Protein AF-A0A352WV73-F1 (afdb_monomer)

Nearest PDB structures (foldseek):
  4mwa-assembly2_F  TM=9.105E-01  e=9.108E-06  Bacillus anthracis str. Sterne
  4mwa-assembly3_D  TM=9.433E-01  e=4.563E-05  Bacillus anthracis str. Sterne
  3noy-assembly2_D  TM=9.233E-01  e=5.581E-05  Aquifex aeolicus
  2y0f-assembly2_B  TM=9.098E-01  e=8.929E-05  Thermus thermophilus HB27
  4mwa-assembly3_C  TM=9.191E-01  e=1.249E-04  Bacillus anthracis str. Sterne

Sequence (82 aa):
TTIQANRILAEQSPYPLHLGVTEAGTPRMGILKSAVGIGSLLCDGIGNTIRVSLTAPVEDEVAAAKALLEVCGLKQGIEVVS

pLDDT: mean 92.51, std 7.99, range [63.69, 98.0]

Secondary structure (DSSP, 8-state):
-HHHHHHHHHHH--SPPEEEES---SHHHHHHHHHHHHHHHHHTT--SEEEE--SS-HHHHHHHHHHHHHHTTSS-------

Solvent-accessible surface area (backbone atoms only — not comparable to full-atom values): 4893 Å² total; per-residue (Å²): 102,76,56,58,54,50,55,54,45,59,76,76,39,94,67,84,41,77,40,66,45,77,90,30,50,58,46,72,47,9,52,53,49,30,49,56,49,48,45,56,34,48,73,73,73,46,63,74,46,76,49,49,46,46,72,59,63,70,67,56,24,53,51,51,42,52,52,51,34,36,79,67,68,76,41,93,75,90,83,86,86,131

Structure (mmCIF, N/CA/C/O backbone):
data_AF-A0A352WV73-F1
#
_entry.id   AF-A0A352WV73-F1
#
loop_
_atom_site.group_PDB
_atom_site.id
_atom_site.type_symbol
_atom_site.label_atom_id
_atom_site.label_alt_id
_atom_site.label_comp_id
_atom_site.label_asym_id
_atom_site.label_entity_id
_atom_site.label_seq_id
_atom_site.pdbx_PDB_ins_code
_atom_site.Cartn_x
_atom_site.Cartn_y
_atom_si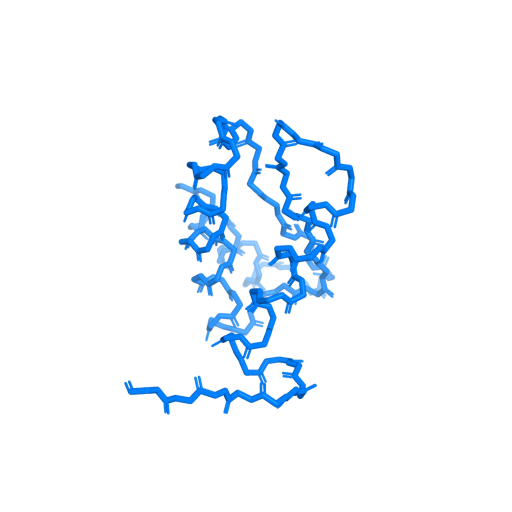te.Cartn_z
_atom_site.occupancy
_atom_site.B_iso_or_equiv
_atom_site.auth_seq_id
_atom_site.auth_comp_id
_atom_site.auth_asym_id
_atom_site.auth_atom_id
_atom_site.pdbx_PDB_model_num
ATOM 1 N N . THR A 1 1 ? 5.002 -2.969 14.482 1.00 88.88 1 THR A N 1
ATOM 2 C CA . THR A 1 1 ? 5.255 -2.930 13.016 1.00 88.88 1 THR A CA 1
ATOM 3 C C . THR A 1 1 ? 4.274 -1.968 12.361 1.00 88.88 1 THR A C 1
ATOM 5 O O . THR A 1 1 ? 3.301 -1.611 13.017 1.00 88.88 1 THR A O 1
ATOM 8 N N . THR A 1 2 ? 4.473 -1.562 11.099 1.00 91.56 2 THR A N 1
ATOM 9 C CA . THR A 1 2 ? 3.513 -0.703 10.365 1.00 91.56 2 THR A CA 1
ATOM 10 C C . THR A 1 2 ? 2.088 -1.260 10.401 1.00 91.56 2 THR A C 1
ATOM 12 O O . THR A 1 2 ? 1.149 -0.511 10.645 1.00 91.56 2 THR A O 1
ATOM 15 N N . ILE A 1 3 ? 1.933 -2.579 10.248 1.00 96.62 3 ILE A N 1
ATOM 16 C CA . ILE A 1 3 ? 0.629 -3.257 10.308 1.00 96.62 3 ILE A CA 1
ATOM 17 C C . ILE A 1 3 ? -0.020 -3.060 11.686 1.00 96.62 3 ILE A C 1
ATOM 19 O O . ILE A 1 3 ? -1.134 -2.560 11.789 1.00 96.62 3 ILE A O 1
ATOM 23 N N . GLN A 1 4 ? 0.697 -3.392 12.763 1.00 97.44 4 GLN A N 1
ATOM 24 C CA . GLN A 1 4 ? 0.153 -3.285 14.120 1.00 97.44 4 GLN A CA 1
ATOM 25 C C . GLN A 1 4 ? -0.206 -1.841 14.494 1.00 97.44 4 GLN A C 1
ATOM 27 O O . GLN A 1 4 ? -1.246 -1.613 15.102 1.00 97.44 4 GLN A O 1
ATOM 32 N N . ALA A 1 5 ? 0.625 -0.869 14.110 1.00 96.62 5 ALA A N 1
ATOM 33 C CA . ALA A 1 5 ? 0.359 0.539 14.386 1.00 96.62 5 ALA A CA 1
ATOM 34 C C . ALA A 1 5 ? -0.929 1.025 13.699 1.00 96.62 5 ALA A C 1
ATOM 36 O O . ALA A 1 5 ? -1.732 1.705 14.329 1.00 96.62 5 ALA A O 1
ATOM 37 N N . ASN A 1 6 ? -1.156 0.633 12.441 1.00 97.56 6 ASN A N 1
ATOM 38 C CA . ASN A 1 6 ? -2.368 1.014 11.711 1.00 97.56 6 ASN A CA 1
ATOM 39 C C . ASN A 1 6 ? -3.627 0.321 12.248 1.00 97.56 6 ASN A C 1
ATOM 41 O O . ASN A 1 6 ? -4.670 0.962 12.295 1.00 97.56 6 ASN A O 1
ATOM 45 N N . ARG A 1 7 ? -3.538 -0.935 12.709 1.00 97.81 7 ARG A N 1
ATOM 46 C CA . ARG A 1 7 ? -4.662 -1.616 13.384 1.00 97.81 7 ARG A CA 1
ATOM 47 C C . ARG A 1 7 ? -5.091 -0.881 14.650 1.00 97.81 7 ARG A C 1
ATOM 49 O O . ARG A 1 7 ? -6.257 -0.543 14.798 1.00 97.81 7 ARG A O 1
ATOM 56 N N . ILE A 1 8 ? -4.125 -0.547 15.507 1.00 98.00 8 ILE A N 1
ATOM 57 C CA . ILE A 1 8 ? -4.378 0.225 16.730 1.00 98.00 8 ILE A CA 1
ATOM 58 C C . ILE A 1 8 ? -4.984 1.596 16.391 1.00 98.00 8 ILE A C 1
ATOM 60 O O . ILE A 1 8 ? -5.931 2.032 17.039 1.00 98.00 8 ILE A O 1
ATOM 64 N N . LEU A 1 9 ? -4.462 2.277 15.366 1.00 97.44 9 LEU A N 1
ATOM 65 C CA . LEU A 1 9 ? -4.977 3.582 14.955 1.00 97.44 9 LEU A CA 1
ATOM 66 C C . LEU A 1 9 ? -6.407 3.500 14.399 1.00 97.44 9 LEU A C 1
ATOM 68 O O . LEU A 1 9 ? -7.213 4.370 14.712 1.00 97.44 9 LEU A O 1
ATOM 72 N N . ALA A 1 10 ? -6.730 2.466 13.620 1.00 97.38 10 ALA A N 1
ATOM 73 C CA . ALA A 1 10 ? -8.072 2.251 13.078 1.00 97.38 10 ALA A CA 1
ATOM 74 C C . ALA A 1 10 ? -9.124 2.027 14.179 1.00 97.38 10 ALA A C 1
ATOM 76 O O . ALA A 1 10 ? -10.267 2.445 14.027 1.00 97.38 10 ALA A O 1
ATOM 77 N N . GLU A 1 11 ? -8.740 1.414 15.302 1.00 97.25 11 GLU A N 1
ATOM 78 C CA . GLU A 1 11 ? -9.622 1.239 16.466 1.00 97.25 11 GLU A CA 1
ATOM 79 C C . GLU A 1 11 ? -9.810 2.534 17.271 1.00 97.25 11 GLU A C 1
ATOM 81 O O . GLU A 1 11 ? -10.857 2.745 17.880 1.00 97.25 11 GLU A O 1
ATOM 86 N N . GLN A 1 12 ? -8.799 3.408 17.291 1.00 97.50 12 GLN A N 1
ATOM 87 C CA . GLN A 1 12 ? -8.794 4.621 18.120 1.00 97.50 12 GLN A CA 1
ATOM 88 C C . GLN A 1 12 ? -9.270 5.881 17.390 1.00 97.50 12 GLN A C 1
ATOM 90 O O . GLN A 1 12 ? -9.538 6.895 18.036 1.00 97.50 12 GLN A O 1
ATOM 95 N N . SER A 1 13 ? -9.349 5.852 16.059 1.00 94.81 13 SER A N 1
ATOM 96 C CA . SER A 1 13 ? -9.623 7.029 15.239 1.00 94.81 13 SER A CA 1
ATOM 97 C C . SER A 1 13 ? -10.624 6.719 14.125 1.00 94.81 13 SER A C 1
ATOM 99 O O . SER A 1 13 ? -10.378 5.818 13.327 1.00 94.81 13 SER A O 1
ATOM 101 N N . PRO A 1 14 ? -11.703 7.514 13.984 1.00 93.69 14 PRO A N 1
ATOM 102 C CA . PRO A 1 14 ? -12.651 7.372 12.881 1.00 93.69 14 PRO A CA 1
ATOM 103 C C . PRO A 1 14 ? -12.178 8.055 11.585 1.00 93.69 14 PRO A C 1
ATOM 105 O O . PRO A 1 14 ? -12.901 8.049 10.590 1.00 93.69 14 PRO A O 1
ATOM 108 N N . TYR A 1 15 ? -11.009 8.708 11.584 1.00 97.12 15 TYR A N 1
ATOM 109 C CA . TYR A 1 15 ? -10.497 9.391 10.395 1.00 97.12 15 TYR A CA 1
ATOM 110 C C . TYR A 1 15 ? -10.000 8.404 9.332 1.00 97.12 15 TYR A C 1
ATOM 112 O O . TYR A 1 15 ? -9.440 7.362 9.679 1.00 97.12 15 TYR A O 1
ATOM 120 N N . PRO A 1 16 ? -10.140 8.742 8.035 1.00 96.94 16 PRO A N 1
ATOM 121 C CA . PRO A 1 16 ? -9.666 7.884 6.961 1.00 96.94 16 PRO A CA 1
ATOM 122 C C . PRO A 1 16 ? -8.147 7.694 7.023 1.00 96.94 16 PRO A C 1
ATOM 124 O O . PRO A 1 16 ? -7.399 8.639 7.282 1.00 96.94 16 PRO A O 1
ATOM 127 N N . LEU A 1 17 ? -7.689 6.477 6.731 1.00 97.50 17 LEU A N 1
ATOM 128 C CA . LEU A 1 17 ? -6.276 6.113 6.789 1.00 97.50 17 LEU A CA 1
ATOM 129 C C . LEU A 1 17 ? -5.653 6.050 5.395 1.00 97.50 17 LEU A C 1
ATOM 131 O O . LEU A 1 17 ? -6.168 5.391 4.487 1.00 97.50 17 LEU A O 1
ATOM 135 N N . HIS A 1 18 ? -4.5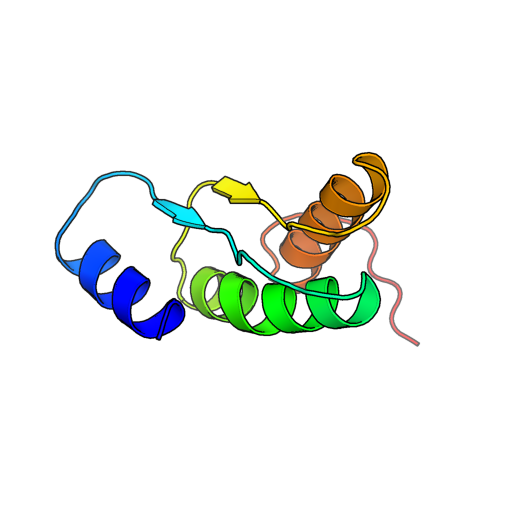08 6.716 5.247 1.00 97.50 18 HIS A N 1
ATOM 136 C CA . HIS A 1 18 ? -3.630 6.551 4.098 1.00 97.50 18 HIS A CA 1
ATOM 137 C C . HIS A 1 18 ? -2.568 5.503 4.400 1.00 97.50 18 HIS A C 1
ATOM 139 O O . HIS A 1 18 ? -1.795 5.649 5.347 1.00 97.50 18 HIS A O 1
ATOM 145 N N . LEU A 1 19 ? -2.520 4.456 3.580 1.00 97.19 19 LEU A N 1
ATOM 146 C CA . LEU A 1 19 ? -1.571 3.368 3.742 1.00 97.19 19 LEU A CA 1
ATOM 147 C C . LEU A 1 19 ? -0.418 3.499 2.756 1.00 97.19 19 LEU A C 1
ATOM 149 O O . LEU A 1 19 ? -0.605 3.661 1.552 1.00 97.19 19 LEU A O 1
ATOM 153 N N . GLY A 1 20 ? 0.791 3.337 3.270 1.00 95.69 20 GLY A N 1
ATOM 154 C CA . GLY A 1 20 ? 1.996 3.284 2.466 1.00 95.69 20 GLY A CA 1
ATOM 155 C C . GLY A 1 20 ? 3.089 2.529 3.199 1.00 95.69 20 GLY A C 1
ATOM 156 O O . GLY A 1 20 ? 3.129 2.488 4.429 1.00 95.69 20 GLY A O 1
ATOM 157 N N . VAL A 1 21 ? 3.984 1.924 2.426 1.00 93.25 21 VAL A N 1
ATOM 158 C CA . VAL A 1 21 ? 5.231 1.355 2.940 1.00 93.25 21 VAL A CA 1
ATOM 159 C C . VAL A 1 21 ? 6.370 2.190 2.378 1.00 93.25 21 VAL A C 1
ATOM 161 O O . VAL A 1 21 ? 6.529 2.287 1.162 1.00 93.25 21 VAL A O 1
ATOM 164 N N . THR A 1 22 ? 7.140 2.814 3.264 1.00 84.69 22 THR A N 1
ATOM 165 C CA . THR A 1 22 ? 8.344 3.575 2.919 1.00 84.69 22 THR A CA 1
ATOM 166 C C . THR A 1 22 ? 9.556 2.644 2.859 1.00 84.69 22 THR A C 1
ATOM 168 O O . THR A 1 22 ? 9.512 1.521 3.361 1.00 84.69 22 THR A O 1
ATOM 171 N N . GLU A 1 23 ? 10.641 3.087 2.213 1.00 79.88 23 GLU A N 1
ATOM 172 C CA . GLU A 1 23 ? 11.908 2.329 2.137 1.00 79.88 23 GLU A CA 1
ATOM 173 C C . GLU A 1 23 ? 11.732 0.897 1.595 1.00 79.88 23 GLU A C 1
ATOM 175 O O . GLU A 1 23 ? 12.300 -0.102 2.059 1.00 79.88 23 GLU A O 1
ATOM 180 N N . ALA A 1 24 ? 10.901 0.793 0.560 1.00 76.81 24 ALA A N 1
ATOM 181 C CA . ALA A 1 24 ? 10.516 -0.475 -0.033 1.00 76.81 24 ALA A CA 1
ATOM 182 C C . ALA A 1 24 ? 11.725 -1.188 -0.699 1.00 76.81 24 ALA A C 1
ATOM 184 O O . ALA A 1 24 ? 11.823 -2.419 -0.685 1.00 76.81 24 ALA A O 1
ATOM 185 N N . GLY A 1 25 ? 12.740 -0.423 -1.112 1.00 82.31 25 GLY A N 1
ATOM 186 C CA . GLY A 1 25 ? 13.993 -0.918 -1.684 1.00 82.31 25 GLY A CA 1
ATOM 187 C C . GLY A 1 25 ? 13.900 -1.041 -3.201 1.00 82.31 25 GLY A C 1
ATOM 188 O O . GLY A 1 25 ? 13.266 -0.216 -3.853 1.00 82.31 25 GLY A O 1
ATOM 189 N N . THR A 1 26 ? 14.526 -2.073 -3.774 1.00 91.50 26 THR A N 1
ATOM 190 C CA . THR A 1 26 ? 14.429 -2.339 -5.220 1.00 91.50 26 THR A CA 1
ATOM 191 C C . THR A 1 26 ? 12.967 -2.509 -5.649 1.00 91.50 26 THR A C 1
ATOM 193 O O . THR A 1 26 ? 12.166 -2.968 -4.835 1.00 91.50 26 THR A O 1
ATOM 196 N N . PRO A 1 27 ? 12.594 -2.231 -6.913 1.00 91.81 27 PRO A N 1
ATOM 197 C CA . PRO A 1 27 ? 11.197 -2.298 -7.358 1.00 91.81 27 PRO A CA 1
ATOM 198 C C . PRO A 1 27 ? 10.497 -3.614 -6.996 1.00 91.81 27 PRO A C 1
ATOM 200 O O . PRO A 1 27 ? 9.418 -3.612 -6.412 1.00 91.81 27 PRO A O 1
ATOM 203 N N . ARG A 1 28 ? 11.166 -4.752 -7.226 1.00 93.50 28 ARG A N 1
ATOM 204 C CA . ARG A 1 28 ? 10.650 -6.078 -6.854 1.00 93.50 28 ARG A CA 1
ATOM 205 C C . ARG A 1 28 ? 10.404 -6.214 -5.350 1.00 93.50 28 ARG A C 1
ATOM 207 O O . ARG A 1 28 ? 9.355 -6.709 -4.943 1.00 93.50 28 ARG A O 1
ATOM 214 N N . MET A 1 29 ? 11.364 -5.804 -4.521 1.00 94.31 29 MET A N 1
ATOM 215 C CA . MET A 1 29 ? 11.195 -5.855 -3.066 1.00 94.31 29 MET A CA 1
ATOM 216 C C . MET A 1 29 ? 10.150 -4.862 -2.582 1.00 94.31 29 MET A C 1
ATOM 218 O O . MET A 1 29 ? 9.443 -5.159 -1.622 1.00 94.31 29 MET A O 1
ATOM 222 N N . GLY A 1 30 ? 10.022 -3.723 -3.258 1.00 94.75 30 GLY A N 1
ATOM 223 C CA . GLY A 1 30 ? 9.020 -2.730 -2.940 1.00 94.75 30 GLY A CA 1
ATOM 224 C C . GLY A 1 30 ? 7.613 -3.253 -3.161 1.00 94.75 30 GLY A C 1
ATOM 225 O O . GLY A 1 30 ? 6.801 -3.190 -2.244 1.00 94.75 30 GLY A O 1
ATOM 226 N N . ILE A 1 31 ? 7.371 -3.901 -4.303 1.00 95.62 31 ILE A N 1
ATOM 227 C CA . ILE A 1 31 ? 6.104 -4.585 -4.588 1.00 95.62 31 ILE A CA 1
ATOM 228 C C . ILE A 1 31 ? 5.808 -5.641 -3.516 1.00 95.62 31 ILE A C 1
ATOM 230 O O . ILE A 1 31 ? 4.720 -5.634 -2.949 1.00 95.62 31 ILE A O 1
ATOM 234 N N . LEU A 1 32 ? 6.774 -6.505 -3.177 1.00 95.81 32 LEU A N 1
ATOM 235 C CA . LEU A 1 32 ? 6.574 -7.555 -2.167 1.00 95.81 32 LEU A CA 1
ATOM 236 C C . LEU A 1 32 ? 6.271 -6.984 -0.775 1.00 95.81 32 LEU A C 1
ATOM 238 O O . LEU A 1 32 ? 5.325 -7.417 -0.120 1.00 95.81 32 LEU A O 1
ATOM 242 N N . LYS A 1 33 ? 7.041 -5.993 -0.316 1.00 95.44 33 LYS A N 1
ATOM 243 C CA . LYS A 1 33 ? 6.815 -5.350 0.986 1.00 95.44 33 LYS A CA 1
ATOM 244 C C . LYS A 1 33 ? 5.483 -4.608 1.026 1.00 95.44 33 LYS A C 1
ATOM 246 O O . LYS A 1 33 ? 4.794 -4.674 2.040 1.00 95.44 33 LYS A O 1
ATOM 251 N N . SER A 1 34 ? 5.114 -3.918 -0.052 1.00 96.19 34 SER A N 1
ATOM 252 C CA . SER A 1 34 ? 3.819 -3.249 -0.163 1.00 96.19 34 SER A CA 1
ATOM 253 C C . SER A 1 34 ? 2.671 -4.252 -0.181 1.00 96.19 34 SER A C 1
ATOM 255 O O . SER A 1 34 ? 1.706 -4.045 0.546 1.00 96.19 34 SER A O 1
ATOM 257 N N . ALA A 1 35 ? 2.789 -5.361 -0.912 1.00 96.50 35 ALA A N 1
ATOM 258 C CA . ALA A 1 35 ? 1.780 -6.417 -0.917 1.00 96.50 35 ALA A CA 1
ATOM 259 C C . ALA A 1 35 ? 1.570 -7.007 0.486 1.00 96.50 35 ALA A C 1
ATOM 261 O O . ALA A 1 35 ? 0.436 -7.122 0.938 1.00 96.50 35 ALA A O 1
ATOM 262 N N . VAL A 1 36 ? 2.648 -7.295 1.224 1.00 96.44 36 VAL A N 1
ATOM 263 C CA . VAL A 1 36 ? 2.547 -7.812 2.600 1.00 96.44 36 VAL A CA 1
ATOM 264 C C . VAL A 1 36 ? 2.016 -6.750 3.571 1.00 96.44 36 VAL A C 1
ATOM 266 O O . VAL A 1 36 ? 1.138 -7.035 4.378 1.00 96.44 36 VAL A O 1
ATOM 269 N N . GLY A 1 37 ? 2.541 -5.525 3.518 1.00 96.44 37 GLY A N 1
ATOM 270 C CA . GLY A 1 37 ? 2.213 -4.470 4.478 1.00 96.44 37 GLY A CA 1
ATOM 271 C C . GLY A 1 37 ? 0.844 -3.835 4.244 1.00 96.44 37 GLY A C 1
ATOM 272 O O . GLY A 1 37 ? 0.023 -3.788 5.156 1.00 96.44 37 GLY A O 1
ATOM 273 N N . ILE A 1 38 ? 0.605 -3.343 3.027 1.00 97.56 38 ILE A N 1
ATOM 274 C CA . ILE A 1 38 ? -0.649 -2.686 2.640 1.00 97.56 38 ILE A CA 1
ATOM 275 C C . ILE A 1 38 ? -1.737 -3.744 2.454 1.00 97.56 38 ILE A C 1
ATOM 277 O O . ILE A 1 38 ? -2.816 -3.592 3.013 1.00 97.56 38 ILE A O 1
ATOM 281 N N . GLY A 1 39 ? -1.447 -4.838 1.740 1.00 97.19 39 GLY A N 1
ATOM 282 C CA . GLY A 1 39 ? -2.427 -5.899 1.488 1.00 97.19 39 GLY A CA 1
ATOM 283 C C . GLY A 1 39 ? -2.961 -6.536 2.771 1.00 97.19 39 GLY A C 1
ATOM 284 O O . GLY A 1 39 ? -4.167 -6.716 2.888 1.00 97.19 39 GLY A O 1
ATOM 285 N N . SER A 1 40 ? -2.112 -6.771 3.784 1.00 97.31 40 SER A N 1
ATOM 286 C CA . SER A 1 40 ? -2.586 -7.270 5.086 1.00 97.31 40 SER A CA 1
ATOM 287 C C . SER A 1 40 ? -3.610 -6.341 5.737 1.00 97.31 40 SER A C 1
ATOM 289 O O . SER A 1 40 ? -4.542 -6.839 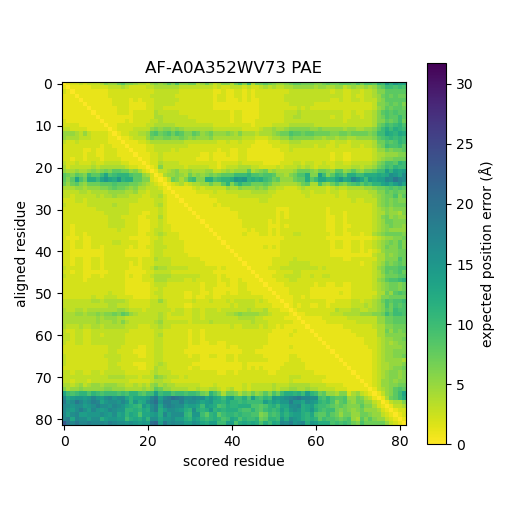6.353 1.00 97.31 40 SER A O 1
ATOM 291 N N . LEU A 1 41 ? -3.431 -5.021 5.637 1.00 97.75 41 LEU A N 1
ATOM 292 C CA . LEU A 1 41 ? -4.355 -4.048 6.223 1.00 97.75 41 LEU A CA 1
ATOM 293 C C . LEU A 1 41 ? -5.640 -3.928 5.397 1.00 97.75 41 LEU A C 1
ATOM 295 O O . LEU A 1 41 ? -6.725 -3.885 5.968 1.00 97.75 41 LEU A O 1
ATOM 299 N N . LEU A 1 42 ? -5.531 -3.949 4.066 1.00 97.69 42 LEU A N 1
ATOM 300 C CA . LEU A 1 42 ? -6.693 -3.935 3.176 1.00 97.69 42 LEU A CA 1
ATOM 301 C C . LEU A 1 42 ? -7.590 -5.162 3.388 1.00 97.69 42 LEU A C 1
ATOM 303 O O . LEU A 1 42 ? -8.809 -5.015 3.425 1.00 97.69 42 LEU A O 1
ATOM 307 N N . CYS A 1 43 ? -7.008 -6.350 3.590 1.00 96.62 43 CYS A N 1
ATOM 308 C CA . CYS A 1 43 ? -7.760 -7.567 3.915 1.00 96.62 43 CYS A CA 1
ATOM 309 C C . CYS A 1 43 ? -8.485 -7.488 5.269 1.00 96.62 43 CYS A C 1
ATOM 311 O O . CYS A 1 43 ? -9.518 -8.130 5.438 1.00 96.62 43 CYS A O 1
ATOM 313 N N . ASP A 1 44 ? -7.984 -6.683 6.210 1.00 96.44 44 ASP A N 1
ATOM 314 C CA . ASP A 1 44 ? -8.664 -6.399 7.481 1.00 96.44 44 ASP A CA 1
ATOM 315 C C . ASP A 1 44 ? -9.763 -5.322 7.333 1.00 96.44 44 ASP A C 1
ATOM 317 O O . ASP A 1 44 ? -10.404 -4.949 8.314 1.00 96.44 44 ASP A O 1
ATOM 321 N N . GLY A 1 45 ? -9.970 -4.775 6.128 1.00 96.12 45 GLY A N 1
ATOM 322 C CA . GLY A 1 45 ? -10.886 -3.658 5.879 1.00 96.12 45 GLY A CA 1
ATOM 323 C C . GLY A 1 45 ? -10.334 -2.291 6.300 1.00 96.12 45 GLY A C 1
ATOM 324 O O . GLY A 1 45 ? -11.098 -1.338 6.446 1.00 96.12 45 GLY A O 1
ATOM 325 N N . ILE A 1 46 ? -9.019 -2.176 6.506 1.00 97.19 46 ILE A N 1
ATOM 326 C CA . ILE A 1 46 ? -8.351 -0.954 6.963 1.00 97.19 46 ILE A CA 1
ATOM 327 C C . ILE A 1 46 ? -7.673 -0.259 5.779 1.00 97.19 46 ILE A C 1
ATOM 329 O O . ILE A 1 46 ? -6.863 -0.859 5.076 1.00 97.19 46 ILE A O 1
ATOM 333 N N . GLY A 1 47 ? -7.943 1.039 5.612 1.00 96.31 47 GLY A N 1
ATOM 334 C CA . GLY A 1 47 ? -7.317 1.900 4.604 1.00 96.31 47 GLY A CA 1
ATOM 335 C C . GLY A 1 47 ? -8.313 2.471 3.596 1.00 96.31 47 GLY A C 1
ATOM 336 O O . GLY A 1 47 ? -9.134 1.760 3.031 1.00 96.31 47 GLY A O 1
ATOM 337 N N . ASN A 1 48 ? -8.222 3.777 3.347 1.00 97.00 48 ASN A N 1
ATOM 338 C CA . ASN A 1 48 ? -9.122 4.509 2.445 1.00 97.00 48 ASN A CA 1
ATOM 339 C C . ASN A 1 48 ? -8.408 5.004 1.184 1.00 97.00 48 ASN A C 1
ATOM 341 O O . ASN A 1 48 ? -9.033 5.254 0.158 1.00 97.00 48 ASN A O 1
ATOM 345 N N . THR A 1 49 ? -7.092 5.164 1.261 1.00 97.38 49 THR A N 1
ATOM 346 C CA . THR A 1 49 ? -6.229 5.485 0.125 1.00 97.38 49 THR A CA 1
ATOM 347 C C . THR A 1 49 ? -4.886 4.796 0.323 1.00 97.38 49 THR A C 1
ATOM 349 O O . THR A 1 49 ? -4.456 4.590 1.459 1.00 97.38 49 THR A O 1
ATOM 352 N N . ILE A 1 50 ? -4.229 4.417 -0.772 1.00 97.25 50 ILE A N 1
ATOM 353 C CA . ILE A 1 50 ? -2.944 3.720 -0.732 1.00 97.25 50 ILE A CA 1
ATOM 354 C C . ILE A 1 50 ? -1.910 4.417 -1.610 1.00 97.25 50 ILE A C 1
ATOM 356 O O . ILE A 1 50 ? -2.244 5.012 -2.636 1.00 97.25 50 ILE A O 1
ATOM 360 N N . ARG A 1 51 ? -0.639 4.277 -1.240 1.00 96.38 51 ARG A N 1
ATOM 361 C CA . ARG A 1 51 ? 0.504 4.564 -2.103 1.00 96.38 51 ARG A CA 1
ATOM 362 C C . ARG A 1 51 ? 1.510 3.421 -2.028 1.00 96.38 51 ARG A C 1
ATOM 364 O O . ARG A 1 51 ? 2.082 3.145 -0.972 1.00 96.38 51 ARG A O 1
ATOM 371 N N . VAL A 1 52 ? 1.778 2.799 -3.171 1.00 96.19 52 VAL A N 1
ATOM 372 C CA . VAL A 1 52 ? 2.928 1.904 -3.340 1.00 96.19 52 VAL A CA 1
ATOM 373 C C . VAL A 1 52 ? 4.131 2.777 -3.679 1.00 96.19 52 VAL A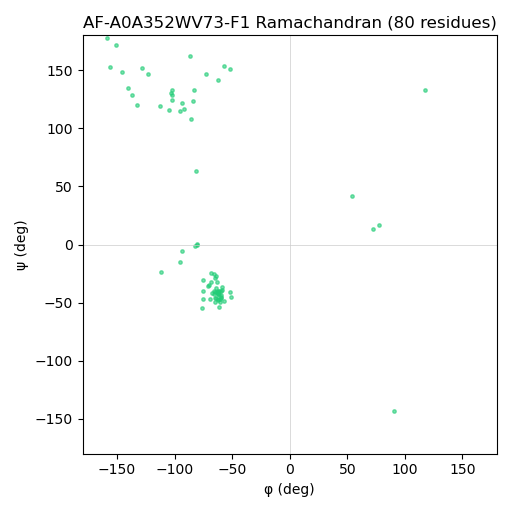 C 1
ATOM 375 O O . VAL A 1 52 ? 4.053 3.562 -4.611 1.00 96.19 52 VAL A O 1
ATOM 378 N N . SER A 1 53 ? 5.210 2.688 -2.899 1.00 93.50 53 SER A N 1
ATOM 379 C CA . SER A 1 53 ? 6.421 3.491 -3.125 1.00 93.50 53 SER A CA 1
ATOM 380 C C . SER A 1 53 ? 7.513 2.619 -3.732 1.00 93.50 53 SER A C 1
ATOM 382 O O . SER A 1 53 ? 7.973 1.681 -3.078 1.00 93.50 53 SER A O 1
ATOM 384 N N . LEU A 1 54 ? 7.936 2.916 -4.961 1.00 94.19 54 LEU A N 1
ATOM 385 C CA . LEU A 1 54 ? 8.939 2.142 -5.696 1.00 94.19 54 LEU A CA 1
ATOM 386 C C . LEU A 1 54 ? 10.103 3.040 -6.111 1.00 94.19 54 LEU A C 1
ATOM 388 O O . LEU A 1 54 ? 9.929 4.201 -6.462 1.00 94.19 54 LEU A O 1
ATOM 392 N N . THR A 1 55 ? 11.315 2.488 -6.141 1.00 91.62 55 THR A N 1
ATOM 393 C CA . THR A 1 55 ? 12.453 3.136 -6.812 1.00 91.62 55 THR A CA 1
ATOM 394 C C . THR A 1 55 ? 12.389 2.851 -8.318 1.00 91.62 55 THR A C 1
ATOM 396 O O . THR A 1 55 ? 13.227 2.135 -8.862 1.00 91.62 55 THR A O 1
ATOM 399 N N . ALA A 1 56 ? 11.330 3.345 -8.959 1.00 91.06 56 ALA A N 1
ATOM 400 C CA . ALA A 1 56 ? 10.964 3.135 -10.361 1.00 91.06 56 ALA A CA 1
ATOM 401 C C . ALA A 1 56 ? 10.180 4.363 -10.885 1.00 91.06 56 ALA A C 1
ATOM 403 O O . ALA A 1 56 ? 9.857 5.247 -10.085 1.00 91.06 56 ALA A O 1
ATOM 404 N N . PRO A 1 57 ? 9.881 4.459 -12.194 1.00 95.31 57 PRO A N 1
ATOM 405 C CA . PRO A 1 57 ? 8.943 5.452 -12.718 1.00 95.31 57 PRO A CA 1
ATOM 406 C C . PRO A 1 57 ? 7.593 5.452 -11.981 1.00 95.31 57 PRO A C 1
ATOM 408 O O . PRO A 1 57 ? 7.141 4.432 -11.459 1.00 95.31 57 PRO A O 1
ATOM 411 N N . VAL A 1 58 ? 6.936 6.612 -11.932 1.00 93.94 58 VAL A N 1
ATOM 412 C CA . VAL A 1 58 ? 5.698 6.816 -11.151 1.00 93.94 58 VAL A CA 1
ATOM 413 C C . VAL A 1 58 ? 4.546 5.958 -11.688 1.00 93.94 58 VAL A C 1
ATOM 415 O O . VAL A 1 58 ? 3.665 5.532 -10.941 1.00 93.94 58 VAL A O 1
ATOM 418 N N . GLU A 1 59 ? 4.562 5.659 -12.982 1.00 96.81 59 GLU A N 1
ATOM 419 C CA . GLU A 1 59 ? 3.604 4.784 -13.647 1.00 96.81 59 GLU A CA 1
ATOM 420 C C . GLU A 1 59 ? 3.606 3.377 -13.034 1.00 96.81 59 GLU A C 1
ATOM 422 O O . GLU A 1 59 ? 2.535 2.786 -12.864 1.00 96.81 59 GLU A O 1
ATOM 427 N N . ASP A 1 60 ? 4.777 2.883 -12.620 1.00 95.44 60 ASP A N 1
ATOM 428 C CA . ASP A 1 60 ? 4.930 1.571 -11.989 1.00 95.44 60 ASP A CA 1
ATOM 429 C C . ASP A 1 60 ? 4.343 1.557 -10.570 1.00 95.44 60 ASP A C 1
ATOM 431 O O . ASP A 1 60 ? 3.729 0.567 -10.168 1.00 95.44 60 ASP A O 1
ATOM 435 N N . GLU A 1 61 ? 4.456 2.664 -9.819 1.00 95.88 61 GLU A N 1
ATOM 436 C CA . GLU A 1 61 ? 3.791 2.815 -8.514 1.00 95.88 61 GLU A CA 1
ATOM 437 C C . GLU A 1 61 ? 2.268 2.699 -8.668 1.00 95.88 61 GLU A C 1
ATOM 439 O O . GLU A 1 61 ? 1.601 1.971 -7.924 1.00 95.88 61 GLU A O 1
ATOM 444 N N . VAL A 1 62 ? 1.713 3.386 -9.672 1.00 96.38 62 VAL A N 1
ATOM 445 C CA . VAL A 1 62 ? 0.273 3.386 -9.958 1.00 96.38 62 VAL A CA 1
ATOM 446 C C . VAL A 1 62 ? -0.196 2.015 -10.445 1.00 96.38 62 VAL A C 1
ATOM 448 O O . VAL A 1 62 ? -1.264 1.553 -10.032 1.00 96.38 62 VAL A O 1
ATOM 451 N N . ALA A 1 63 ? 0.574 1.356 -11.313 1.00 96.06 63 ALA A 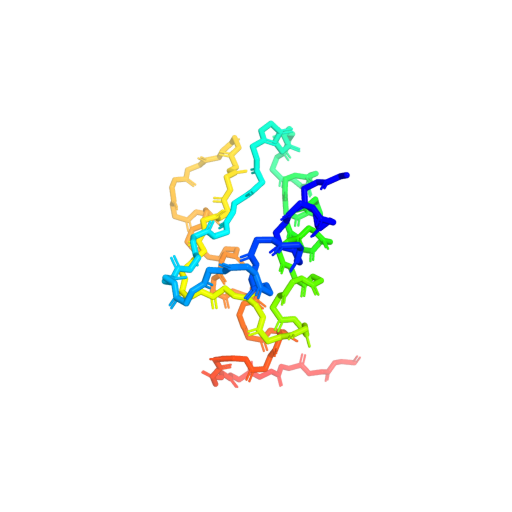N 1
ATOM 452 C CA . ALA A 1 63 ? 0.264 0.016 -11.801 1.00 96.06 63 ALA A CA 1
ATOM 453 C C . ALA A 1 63 ? 0.255 -1.004 -10.653 1.00 96.06 63 ALA A C 1
ATOM 455 O O . ALA A 1 63 ? -0.723 -1.737 -10.494 1.00 96.06 63 ALA A O 1
ATOM 456 N N . ALA A 1 64 ? 1.283 -0.988 -9.800 1.00 96.06 64 ALA A N 1
ATOM 457 C CA . ALA A 1 64 ? 1.373 -1.868 -8.640 1.00 96.06 64 ALA A CA 1
ATOM 458 C C . ALA A 1 64 ? 0.240 -1.621 -7.630 1.00 96.06 64 ALA A C 1
ATOM 460 O O . ALA A 1 64 ? -0.347 -2.576 -7.125 1.00 96.06 64 ALA A O 1
ATOM 461 N N . ALA A 1 65 ? -0.119 -0.359 -7.367 1.00 96.38 65 ALA A N 1
ATOM 462 C CA . ALA A 1 65 ? -1.240 -0.024 -6.489 1.00 96.38 65 ALA A CA 1
ATOM 463 C C . ALA A 1 65 ? -2.579 -0.546 -7.036 1.00 96.38 65 ALA A C 1
ATOM 465 O O . ALA A 1 65 ? -3.377 -1.108 -6.289 1.00 96.38 65 ALA A O 1
ATOM 466 N N . LYS A 1 66 ? -2.822 -0.403 -8.347 1.00 96.12 66 LYS A N 1
ATOM 467 C CA . LYS A 1 66 ? -4.035 -0.924 -8.995 1.00 96.12 66 LYS A CA 1
ATOM 468 C C . LYS A 1 66 ? -4.107 -2.448 -8.923 1.00 96.12 66 LYS A C 1
ATOM 470 O O . LYS A 1 66 ? -5.164 -2.958 -8.569 1.00 96.12 66 LYS A O 1
ATOM 475 N N . ALA A 1 67 ? -3.004 -3.134 -9.220 1.00 95.44 67 ALA A N 1
ATOM 476 C CA . ALA A 1 67 ? -2.924 -4.589 -9.134 1.00 95.44 67 ALA A CA 1
ATOM 477 C C . ALA A 1 67 ? -3.153 -5.078 -7.696 1.00 95.44 67 ALA A C 1
ATOM 479 O O . ALA A 1 67 ? -3.892 -6.032 -7.485 1.00 95.44 67 ALA A O 1
ATOM 480 N N . LEU A 1 68 ? -2.588 -4.386 -6.698 1.00 95.88 68 LEU A N 1
ATOM 481 C CA . LEU A 1 68 ? -2.798 -4.721 -5.290 1.00 95.88 68 LEU A CA 1
ATOM 482 C C . LEU A 1 68 ? -4.277 -4.614 -4.880 1.00 95.88 68 LEU A C 1
ATOM 484 O O . LEU A 1 68 ? -4.785 -5.487 -4.186 1.00 95.88 68 LEU A O 1
ATOM 488 N N . LEU A 1 69 ? -4.982 -3.566 -5.318 1.00 96.06 69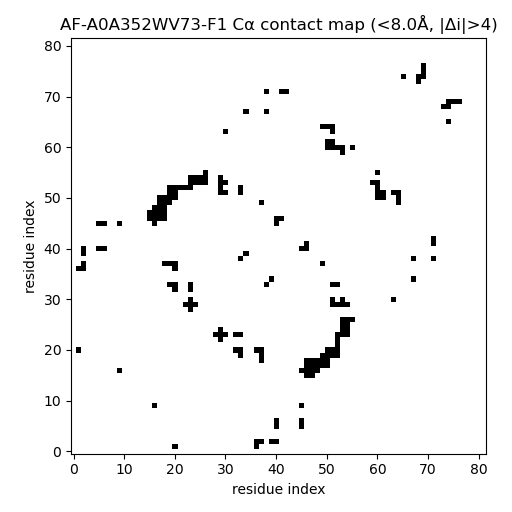 LEU A N 1
ATOM 489 C CA . LEU A 1 69 ? -6.418 -3.421 -5.046 1.00 96.06 69 LEU A CA 1
ATOM 490 C C . LEU A 1 69 ? -7.253 -4.524 -5.708 1.00 96.06 69 LEU A C 1
ATOM 492 O O . LEU A 1 69 ? -8.232 -4.970 -5.118 1.00 96.06 69 LEU A O 1
ATOM 496 N N . GLU A 1 70 ? -6.877 -4.949 -6.914 1.00 94.00 70 GLU A N 1
ATOM 497 C CA . GLU A 1 70 ? -7.548 -6.027 -7.647 1.00 94.00 70 GLU A CA 1
ATOM 498 C C . GLU A 1 70 ? -7.397 -7.371 -6.923 1.00 94.00 70 GLU A C 1
ATOM 500 O O . GLU A 1 70 ? -8.404 -7.998 -6.608 1.00 94.00 70 GLU A O 1
ATOM 505 N N . VAL A 1 71 ? -6.177 -7.753 -6.522 1.00 93.12 71 VAL A N 1
ATOM 506 C CA . VAL A 1 71 ? -5.948 -9.013 -5.780 1.00 93.12 71 VAL A CA 1
ATOM 507 C C . VAL A 1 71 ? -6.538 -9.003 -4.365 1.00 93.12 71 VAL A C 1
ATOM 509 O O . VAL A 1 71 ? -6.843 -10.058 -3.818 1.00 93.12 71 VAL A O 1
ATOM 512 N N . CYS A 1 72 ? -6.728 -7.825 -3.761 1.00 94.12 72 CYS A N 1
ATOM 513 C CA . CYS A 1 72 ? -7.461 -7.677 -2.500 1.00 94.12 72 CYS A CA 1
ATOM 514 C C . CYS A 1 72 ? -8.992 -7.668 -2.691 1.00 94.12 72 CYS A C 1
ATOM 516 O O . CYS A 1 72 ? -9.719 -7.501 -1.714 1.00 94.12 72 CYS A O 1
ATOM 518 N N . GLY A 1 73 ? -9.500 -7.799 -3.923 1.00 91.62 73 GLY A N 1
ATOM 519 C CA . GLY A 1 73 ? -10.935 -7.794 -4.224 1.00 91.62 73 GLY A CA 1
ATOM 520 C C . GLY A 1 73 ? -11.612 -6.423 -4.096 1.00 91.62 73 GLY A C 1
ATOM 521 O O . GLY A 1 73 ? -12.837 -6.340 -4.084 1.00 91.62 73 GLY A O 1
ATOM 522 N N . LEU A 1 74 ? -10.839 -5.336 -4.003 1.00 90.25 74 LEU A N 1
ATOM 523 C CA . LEU A 1 74 ? -11.335 -3.961 -3.832 1.00 90.25 74 LEU A CA 1
ATOM 524 C C . LEU A 1 74 ? -11.515 -3.216 -5.160 1.00 90.25 74 LEU A C 1
ATOM 526 O O . LEU A 1 74 ? -12.017 -2.091 -5.189 1.00 90.25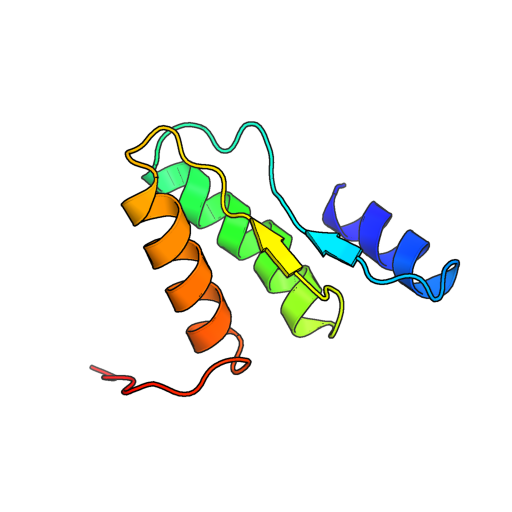 74 LEU A O 1
ATOM 530 N N . LYS A 1 75 ? -11.103 -3.828 -6.272 1.00 82.38 75 LYS A N 1
ATOM 531 C CA . LYS A 1 75 ? -11.283 -3.294 -7.618 1.00 82.38 75 LYS A CA 1
ATOM 532 C C . LYS A 1 75 ? -11.641 -4.417 -8.586 1.00 82.38 75 LYS A C 1
ATOM 534 O O . LYS A 1 75 ? -11.001 -5.457 -8.579 1.00 82.38 75 LYS A O 1
ATOM 539 N N . GLN A 1 76 ? -12.639 -4.181 -9.436 1.00 70.38 76 GLN A N 1
ATOM 540 C CA . GLN A 1 76 ? -13.025 -5.116 -10.495 1.00 70.38 76 GLN A CA 1
ATOM 541 C C . GLN A 1 76 ? -12.135 -4.948 -11.735 1.00 70.38 76 GLN A C 1
ATOM 543 O O . GLN A 1 76 ? -11.915 -3.827 -12.207 1.00 70.38 76 GLN A O 1
ATOM 548 N N . GLY A 1 77 ? -11.659 -6.076 -12.260 1.00 66.88 77 GLY A N 1
ATOM 549 C CA . GLY A 1 77 ? -10.858 -6.213 -13.474 1.00 66.88 77 GLY A CA 1
ATOM 550 C C . GLY A 1 77 ? -10.954 -7.640 -14.029 1.00 66.88 77 GLY A C 1
ATOM 551 O O . GLY A 1 77 ? -11.676 -8.473 -13.479 1.00 66.88 77 GLY A O 1
ATOM 552 N N . ILE A 1 78 ? -10.305 -7.900 -15.168 1.00 71.19 78 ILE A N 1
ATOM 553 C CA . ILE A 1 78 ? -10.259 -9.245 -15.758 1.00 71.19 78 ILE A CA 1
ATOM 554 C C . ILE A 1 78 ? -9.097 -9.994 -15.111 1.00 71.19 78 ILE A C 1
ATOM 556 O O . ILE A 1 78 ? -7.939 -9.729 -15.428 1.00 71.19 78 ILE A O 1
ATOM 560 N N . GLU A 1 79 ? -9.415 -10.962 -14.259 1.00 71.00 79 GLU A N 1
ATOM 561 C CA . GLU A 1 79 ? -8.428 -11.855 -13.661 1.00 71.00 79 GLU A CA 1
ATOM 562 C C . GLU A 1 79 ? -8.265 -13.109 -14.533 1.00 71.00 79 GLU A C 1
ATOM 564 O O . GLU A 1 79 ? -9.209 -13.875 -14.741 1.00 71.00 79 GLU A O 1
ATOM 569 N N . VAL A 1 80 ? -7.065 -13.311 -15.082 1.00 74.12 80 VAL A N 1
ATOM 570 C CA . VAL A 1 80 ? -6.717 -14.530 -15.823 1.00 74.12 80 VAL A CA 1
ATOM 571 C C . VAL A 1 80 ? -6.022 -15.489 -14.865 1.00 74.12 80 VAL A C 1
ATOM 573 O O . VAL A 1 80 ? -4.923 -15.206 -14.394 1.00 74.12 80 VAL A O 1
ATOM 576 N N . VAL A 1 81 ? -6.653 -16.631 -14.605 1.00 73.12 81 VAL A N 1
ATOM 577 C CA . VAL A 1 81 ? -6.112 -17.700 -13.757 1.00 73.12 81 VAL A CA 1
ATOM 578 C C . VAL A 1 81 ? -5.573 -18.809 -14.663 1.00 73.12 81 VAL A C 1
ATOM 580 O O . VAL A 1 81 ? -6.302 -19.293 -15.531 1.00 73.12 81 VAL A O 1
ATOM 583 N N . SER A 1 82 ? -4.297 -19.175 -14.494 1.00 63.69 82 SER A N 1
ATOM 584 C CA 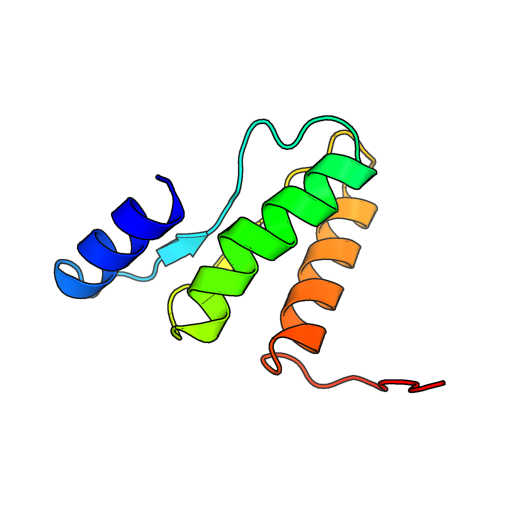. SER A 1 82 ? -3.608 -20.233 -15.257 1.00 63.69 82 SER A CA 1
ATOM 585 C C . SER A 1 82 ? -3.362 -21.482 -14.427 1.00 63.69 82 SER A C 1
ATOM 587 O O . SER A 1 82 ? -2.839 -21.302 -13.302 1.00 63.69 82 SER A O 1
#

Mean predicted aligned error: 3.72 Å

Radius of gyration: 12.9 Å; Cα contacts (8 Å, |Δi|>4): 99; chains: 1; bounding b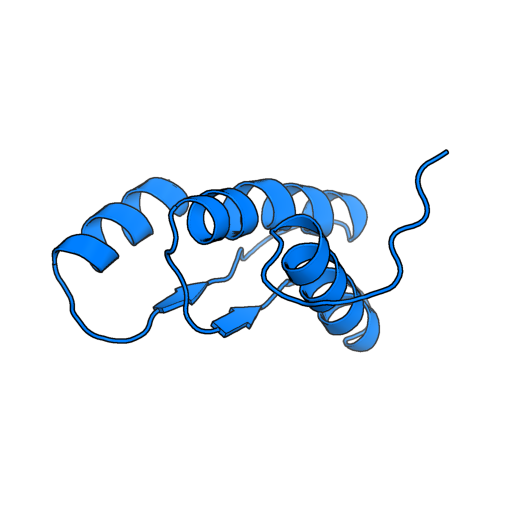ox: 28×30×34 Å

Foldseek 3Di:
DLQVVQVVCVVVDPDADEDEDPPQDAQVSLLVCCLVRVVVQVLVVHHDHYWRDHPDPVVSRVVSRQVSCVVSVNDDDDDDDD